Protein AF-A0A3A4TF77-F1 (afdb_monomer_lite)

Radius of gyration: 16.09 Å; chains: 1; bounding box: 40×48×28 Å

pLDDT: mean 83.29, std 14.41, range [40.38, 96.56]

Secondary structure (DSSP, 8-state):
-------GGGHHHHHHHHHH--SHHHHHHHHHHHHHHHS---HHHHHHHHTS-HHHHHHHHHHHHHTTT-------------STTT--

Sequence (88 aa):
MSRPASGKEVLESARRSLLKARTVSELRQAQAVFLPLEFGLSMDQVAASIGVSKGWACQLRRQFIRSGGTSIEKKGKRGGRRRENMSR

Structure (mmCIF, N/CA/C/O backbone):
data_AF-A0A3A4TF77-F1
#
_entry.id   AF-A0A3A4TF77-F1
#
loop_
_atom_site.group_PDB
_atom_site.id
_atom_site.type_symbol
_atom_site.label_atom_id
_atom_site.label_alt_id
_atom_site.label_comp_id
_atom_site.label_asym_id
_atom_site.label_entity_id
_atom_site.label_seq_id
_atom_site.pdbx_PDB_ins_code
_atom_site.Cartn_x
_atom_site.Cartn_y
_atom_site.Cartn_z
_atom_site.occupancy
_atom_site.B_iso_or_equiv
_atom_site.auth_seq_id
_atom_site.auth_comp_id
_atom_site.auth_asym_id
_atom_site.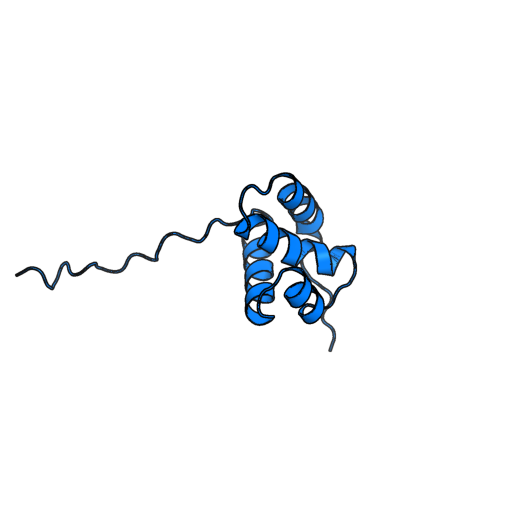auth_atom_id
_atom_site.pdbx_PDB_model_num
ATOM 1 N N . MET A 1 1 ? -14.499 -6.957 18.334 1.00 40.38 1 MET A N 1
ATOM 2 C CA . MET A 1 1 ? -13.615 -5.944 18.957 1.00 40.38 1 MET A CA 1
ATOM 3 C C . MET A 1 1 ? -12.762 -5.283 17.883 1.00 40.38 1 MET A C 1
ATOM 5 O O . MET A 1 1 ? -11.929 -5.958 17.286 1.00 40.38 1 MET A O 1
ATOM 9 N N . SER A 1 2 ? -13.009 -4.001 17.599 1.00 49.97 2 SER A N 1
ATOM 10 C CA . SER A 1 2 ? -12.211 -3.219 16.647 1.00 49.97 2 SER A CA 1
ATOM 11 C C . SER A 1 2 ? -10.893 -2.833 17.315 1.00 49.97 2 SER A C 1
ATOM 13 O O . SER A 1 2 ? -10.886 -2.090 18.292 1.00 49.97 2 SER A O 1
ATOM 15 N N . ARG A 1 3 ? -9.777 -3.400 16.851 1.00 57.62 3 ARG A N 1
ATOM 16 C CA . ARG A 1 3 ? -8.448 -2.958 17.287 1.00 57.62 3 ARG A CA 1
ATOM 17 C C . ARG A 1 3 ? -8.099 -1.692 16.500 1.00 57.62 3 ARG A C 1
ATOM 19 O O . ARG A 1 3 ? -8.199 -1.744 15.273 1.00 57.62 3 ARG A O 1
ATOM 26 N N . PRO A 1 4 ? -7.679 -0.590 17.149 1.00 58.19 4 PRO A N 1
ATOM 27 C CA . PRO A 1 4 ? -7.241 0.594 16.423 1.00 58.19 4 PRO A CA 1
ATOM 28 C C . PRO A 1 4 ? -6.099 0.222 15.472 1.00 58.19 4 PRO A C 1
ATOM 30 O O . PRO A 1 4 ? -5.234 -0.596 15.801 1.00 58.19 4 PRO A O 1
ATOM 33 N N . ALA A 1 5 ? -6.124 0.787 14.266 1.00 59.44 5 ALA A N 1
ATOM 34 C CA . ALA A 1 5 ? -5.119 0.513 13.251 1.00 59.44 5 ALA A CA 1
ATOM 35 C C . ALA A 1 5 ? -3.738 0.985 13.746 1.00 59.44 5 ALA A C 1
ATOM 37 O O . ALA A 1 5 ? -3.455 2.178 13.812 1.00 59.44 5 ALA A O 1
ATOM 38 N N . SER A 1 6 ? -2.875 0.036 14.113 1.00 67.19 6 SER A N 1
ATOM 39 C CA . SER A 1 6 ? -1.485 0.302 14.497 1.00 67.19 6 SER A CA 1
ATOM 40 C C . SER A 1 6 ? -0.641 0.726 13.290 1.00 67.19 6 SER A C 1
ATOM 42 O O . SER A 1 6 ? -0.948 0.340 12.161 1.00 67.19 6 SER A O 1
ATOM 44 N N . GLY A 1 7 ? 0.439 1.482 13.510 1.00 69.38 7 GLY A N 1
ATOM 45 C CA . GLY A 1 7 ? 1.349 1.906 12.436 1.00 69.38 7 GLY A C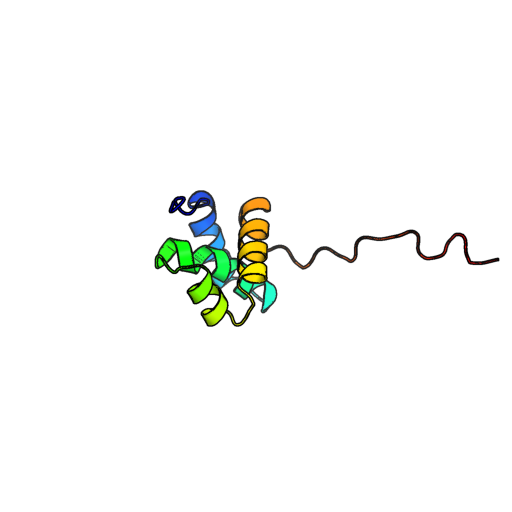A 1
ATOM 46 C C . GLY A 1 7 ? 1.129 3.328 11.915 1.00 69.38 7 GLY A C 1
ATOM 47 O O . GLY A 1 7 ? 1.514 3.616 10.788 1.00 69.38 7 GLY A O 1
ATOM 48 N N . LYS A 1 8 ? 0.554 4.235 12.719 1.00 76.56 8 LYS A N 1
ATOM 49 C CA . LYS A 1 8 ? 0.530 5.675 12.392 1.00 76.56 8 LYS A CA 1
ATOM 50 C C . LYS A 1 8 ? 1.936 6.245 12.152 1.00 76.56 8 LYS A C 1
ATOM 52 O O . LYS A 1 8 ? 2.106 7.093 11.290 1.00 76.56 8 LYS A O 1
ATOM 57 N N . GLU A 1 9 ? 2.942 5.714 12.843 1.00 84.69 9 GLU A N 1
ATOM 58 C CA . GLU A 1 9 ? 4.358 6.082 12.686 1.00 84.69 9 GLU A CA 1
ATOM 59 C C . GLU A 1 9 ? 4.882 5.890 11.253 1.00 84.69 9 GLU A C 1
ATOM 61 O O . GLU A 1 9 ? 5.732 6.646 10.794 1.00 84.69 9 GLU A O 1
ATOM 66 N N . VAL A 1 10 ? 4.347 4.910 10.514 1.00 86.81 10 VAL A N 1
ATOM 67 C CA . VAL A 1 10 ? 4.758 4.624 9.130 1.00 86.81 10 VAL A CA 1
ATOM 68 C C . VAL A 1 10 ? 3.845 5.270 8.084 1.00 86.81 10 VAL A C 1
ATOM 70 O O . VAL A 1 10 ? 4.034 5.023 6.894 1.00 86.81 10 VAL A O 1
ATOM 73 N N . LEU A 1 11 ? 2.882 6.109 8.486 1.00 90.06 11 LEU A N 1
ATOM 74 C CA . LEU A 1 11 ? 1.943 6.762 7.566 1.00 90.06 11 LEU A CA 1
ATOM 75 C C . LEU A 1 11 ? 2.666 7.679 6.572 1.00 90.06 11 LEU A C 1
ATOM 77 O O . LEU A 1 11 ? 2.491 7.545 5.362 1.00 90.06 11 LEU A O 1
ATOM 81 N N . GLU A 1 12 ? 3.536 8.553 7.076 1.00 90.88 12 GLU A N 1
ATOM 82 C CA . GLU A 1 12 ? 4.343 9.446 6.237 1.00 90.88 12 GLU A CA 1
ATOM 83 C C . GLU A 1 12 ? 5.276 8.660 5.311 1.00 90.88 12 GLU A C 1
ATOM 85 O O . GLU A 1 12 ? 5.445 8.996 4.137 1.00 90.88 12 GLU A O 1
ATOM 90 N N . SER A 1 13 ? 5.830 7.545 5.796 1.00 89.81 13 SER A N 1
ATOM 91 C CA . SER A 1 13 ? 6.640 6.664 4.956 1.00 89.81 13 SER A CA 1
ATOM 92 C C . SER A 1 13 ? 5.814 5.980 3.864 1.00 89.81 13 SER A C 1
ATOM 94 O O . SER A 1 13 ? 6.276 5.857 2.729 1.00 89.81 13 SER A O 1
ATOM 96 N N . ALA A 1 14 ? 4.575 5.577 4.163 1.00 91.00 14 ALA A N 1
ATOM 97 C CA . ALA A 1 14 ? 3.648 5.020 3.181 1.00 91.00 14 ALA A CA 1
ATOM 98 C C . ALA A 1 14 ? 3.298 6.056 2.107 1.00 91.00 14 ALA A C 1
ATOM 100 O O . ALA A 1 14 ? 3.386 5.746 0.920 1.00 91.00 14 ALA A O 1
ATOM 101 N N . ARG A 1 15 ? 3.008 7.302 2.500 1.00 93.81 15 ARG A N 1
ATOM 102 C CA . ARG A 1 15 ? 2.757 8.413 1.569 1.00 93.81 15 ARG A CA 1
ATOM 103 C C . ARG A 1 15 ? 3.956 8.662 0.651 1.00 93.81 15 ARG A C 1
ATOM 105 O O . ARG A 1 15 ? 3.802 8.715 -0.567 1.00 93.81 15 ARG A O 1
ATOM 112 N N . ARG A 1 16 ? 5.171 8.731 1.204 1.00 93.06 16 ARG A N 1
ATOM 113 C CA . ARG A 1 16 ? 6.410 8.865 0.411 1.00 93.06 16 ARG A CA 1
ATOM 114 C C . ARG A 1 16 ? 6.638 7.671 -0.515 1.00 93.06 16 ARG A C 1
ATOM 116 O O . ARG A 1 16 ? 7.081 7.856 -1.644 1.00 93.06 16 ARG A O 1
ATOM 123 N N . SER A 1 17 ? 6.338 6.461 -0.048 1.00 90.50 17 SER A N 1
ATOM 124 C CA . SER A 1 17 ? 6.490 5.234 -0.833 1.00 90.50 17 SER A CA 1
ATOM 125 C C . SER A 1 17 ? 5.505 5.177 -1.998 1.00 90.50 17 SER A C 1
ATOM 127 O O . SER A 1 17 ? 5.889 4.714 -3.061 1.00 90.50 17 SER A O 1
ATOM 129 N N . LEU A 1 18 ? 4.283 5.703 -1.848 1.00 91.69 18 LEU A N 1
ATOM 130 C CA . LEU A 1 18 ? 3.327 5.826 -2.956 1.00 91.69 18 LEU A CA 1
ATOM 131 C C . LEU A 1 18 ? 3.863 6.708 -4.083 1.00 91.69 18 LEU A C 1
ATOM 133 O O . LEU A 1 18 ? 3.770 6.328 -5.244 1.00 91.69 18 LEU A O 1
ATOM 137 N N . LEU A 1 19 ? 4.454 7.854 -3.737 1.00 91.94 19 LEU A N 1
ATOM 138 C CA . LEU A 1 19 ? 5.012 8.791 -4.717 1.00 91.94 19 LEU A CA 1
ATOM 139 C C . LEU A 1 19 ? 6.267 8.247 -5.412 1.00 91.94 19 LEU A C 1
ATOM 141 O O . LEU A 1 19 ? 6.551 8.612 -6.548 1.00 91.94 19 LEU A O 1
ATOM 145 N N . LYS A 1 20 ? 7.037 7.399 -4.722 1.00 91.75 20 LYS A N 1
ATOM 146 C CA . LYS A 1 20 ? 8.299 6.837 -5.227 1.00 91.75 20 LYS A CA 1
ATOM 147 C C . LYS A 1 20 ? 8.159 5.453 -5.860 1.00 91.75 20 LYS A C 1
ATOM 149 O O . LYS A 1 20 ? 9.138 4.975 -6.430 1.00 91.75 20 LYS A O 1
ATOM 154 N N . ALA A 1 21 ? 7.004 4.801 -5.725 1.00 90.25 21 ALA A N 1
ATOM 155 C CA . ALA A 1 21 ? 6.808 3.426 -6.163 1.00 90.25 21 ALA A CA 1
ATOM 156 C C . ALA A 1 21 ? 7.076 3.289 -7.664 1.00 90.25 21 ALA A C 1
ATOM 158 O O . ALA A 1 21 ? 6.474 3.984 -8.481 1.00 90.25 21 ALA A O 1
ATOM 159 N N . ARG A 1 22 ? 7.963 2.359 -8.025 1.00 90.12 22 ARG A N 1
ATOM 160 C CA . ARG A 1 22 ? 8.268 2.027 -9.425 1.00 90.12 22 ARG A CA 1
ATOM 161 C C . ARG A 1 22 ? 7.613 0.727 -9.858 1.00 90.12 22 ARG A C 1
ATOM 163 O O . ARG A 1 22 ? 7.380 0.519 -11.045 1.00 90.12 22 ARG A O 1
ATOM 170 N N . THR A 1 23 ? 7.300 -0.146 -8.902 1.00 90.69 23 THR A N 1
ATOM 171 C CA . THR A 1 23 ? 6.677 -1.443 -9.169 1.00 90.69 23 THR A CA 1
ATOM 172 C C . THR A 1 23 ? 5.253 -1.518 -8.625 1.00 90.69 23 THR A C 1
ATOM 174 O O . THR A 1 23 ? 4.911 -0.929 -7.598 1.00 90.69 23 THR A O 1
ATOM 177 N N . VAL A 1 24 ? 4.410 -2.325 -9.278 1.00 91.31 24 VAL A N 1
ATOM 178 C CA . VAL A 1 24 ? 3.036 -2.597 -8.812 1.00 91.31 24 VAL A CA 1
ATOM 179 C C . VAL A 1 24 ? 3.041 -3.204 -7.405 1.00 91.31 24 VAL A C 1
ATOM 181 O O . VAL A 1 24 ? 2.145 -2.938 -6.607 1.00 91.31 24 VAL A O 1
ATOM 184 N N . SER A 1 25 ? 4.051 -4.013 -7.073 1.00 89.06 25 SER A N 1
ATOM 185 C CA . SER A 1 25 ? 4.218 -4.568 -5.728 1.00 89.06 25 SER A CA 1
ATOM 186 C C . SER A 1 25 ? 4.456 -3.494 -4.673 1.00 89.06 25 SER A C 1
ATOM 188 O O . SER A 1 25 ? 3.792 -3.533 -3.639 1.00 89.06 25 SER A O 1
ATOM 190 N N . GLU A 1 26 ? 5.354 -2.542 -4.932 1.00 90.31 26 GLU A N 1
ATOM 191 C CA . GLU A 1 26 ? 5.628 -1.426 -4.016 1.00 90.31 26 GLU A CA 1
ATOM 192 C C . GLU A 1 26 ? 4.391 -0.556 -3.823 1.00 90.31 26 GLU A C 1
ATOM 194 O O . GLU A 1 26 ? 4.034 -0.233 -2.690 1.00 90.31 26 GLU A O 1
ATOM 199 N N . LEU A 1 27 ? 3.704 -0.232 -4.922 1.00 93.88 27 LEU A N 1
ATOM 200 C CA . LEU A 1 27 ? 2.493 0.578 -4.896 1.00 93.88 27 LEU A CA 1
ATOM 201 C C . LEU A 1 27 ? 1.403 -0.097 -4.057 1.00 93.88 27 LEU A C 1
ATOM 203 O O . LEU A 1 27 ? 0.888 0.506 -3.116 1.00 93.88 27 LEU A O 1
ATOM 207 N N . ARG A 1 28 ? 1.114 -1.379 -4.311 1.00 94.19 28 ARG A N 1
ATOM 208 C CA . ARG A 1 28 ? 0.126 -2.143 -3.530 1.00 94.19 28 ARG A CA 1
ATOM 209 C C . ARG A 1 28 ? 0.512 -2.254 -2.058 1.00 94.19 28 ARG A C 1
ATOM 211 O O . ARG A 1 28 ? -0.361 -2.228 -1.192 1.00 94.19 28 ARG A O 1
ATOM 218 N N . GLN A 1 29 ? 1.804 -2.388 -1.759 1.00 93.00 29 GLN A N 1
ATOM 219 C CA . GLN A 1 29 ? 2.288 -2.483 -0.387 1.00 93.00 29 GLN A CA 1
ATOM 220 C C . GLN A 1 29 ? 2.085 -1.172 0.382 1.00 93.00 29 GLN A C 1
ATOM 222 O O . GLN A 1 29 ? 1.586 -1.202 1.509 1.00 93.00 29 GLN A O 1
ATOM 227 N N . ALA A 1 30 ? 2.405 -0.036 -0.237 1.00 93.81 30 ALA A N 1
ATOM 228 C CA . ALA A 1 30 ? 2.192 1.280 0.352 1.00 93.81 30 ALA A CA 1
ATOM 229 C C . ALA A 1 30 ? 0.692 1.608 0.491 1.00 93.81 30 ALA A C 1
ATOM 231 O O . ALA A 1 30 ? 0.253 2.063 1.549 1.00 93.81 30 ALA A O 1
ATOM 232 N N . GLN A 1 31 ? -0.126 1.285 -0.519 1.00 94.69 31 GLN A N 1
ATOM 233 C CA . GLN A 1 31 ? -1.585 1.462 -0.478 1.00 94.69 31 GLN A CA 1
ATOM 234 C C . GLN A 1 31 ? -2.241 0.654 0.649 1.00 94.69 31 GLN A C 1
ATOM 236 O O . GLN A 1 31 ? -3.128 1.165 1.329 1.00 94.69 31 GLN A O 1
ATOM 241 N N . ALA A 1 32 ? -1.771 -0.573 0.905 1.00 95.00 32 ALA A N 1
ATOM 242 C CA . ALA A 1 32 ? -2.292 -1.427 1.975 1.00 95.00 32 ALA A CA 1
ATOM 243 C C . ALA A 1 32 ? -2.117 -0.835 3.389 1.00 95.00 32 ALA A C 1
ATOM 245 O O . ALA A 1 32 ? -2.747 -1.305 4.338 1.00 95.00 32 ALA A O 1
ATOM 246 N N . VAL A 1 33 ? -1.255 0.173 3.546 1.00 94.12 33 VAL A N 1
ATOM 247 C CA . VAL A 1 33 ? -1.002 0.881 4.809 1.00 94.12 33 VAL A CA 1
ATOM 248 C C . VAL A 1 33 ? -1.646 2.260 4.789 1.00 94.12 33 VAL A C 1
ATOM 250 O O . VAL A 1 33 ? -2.321 2.621 5.748 1.00 94.12 33 VAL A O 1
ATOM 253 N N . PHE A 1 34 ? -1.473 3.000 3.694 1.00 94.50 34 PHE A N 1
ATOM 254 C CA . PHE A 1 34 ? -1.964 4.365 3.547 1.00 94.50 34 PHE A CA 1
ATOM 255 C C . PHE A 1 34 ? -3.493 4.443 3.562 1.00 94.50 34 PHE A C 1
ATOM 257 O O . PHE A 1 34 ? -4.064 5.171 4.366 1.00 94.50 34 PHE A O 1
ATOM 264 N N . LEU A 1 35 ? -4.166 3.640 2.731 1.00 94.00 35 LEU A N 1
ATOM 265 C CA . LEU A 1 35 ? -5.618 3.695 2.563 1.00 94.00 35 LEU A CA 1
ATOM 266 C C . LEU A 1 35 ? -6.424 3.483 3.862 1.00 94.00 35 LEU A C 1
ATOM 268 O O . LEU A 1 35 ? -7.315 4.288 4.134 1.00 94.00 35 LEU A O 1
ATOM 272 N N . PRO A 1 36 ? -6.147 2.455 4.690 1.00 93.44 36 PRO A N 1
ATOM 273 C CA . PRO A 1 36 ? -6.893 2.267 5.933 1.00 93.44 36 PRO A CA 1
ATOM 274 C C . PRO A 1 36 ? -6.575 3.324 7.001 1.00 93.44 36 PRO A C 1
ATOM 276 O O . PRO A 1 36 ? -7.401 3.555 7.877 1.00 93.44 36 PRO A O 1
ATOM 279 N N . LEU A 1 37 ? -5.389 3.945 6.969 1.00 90.81 37 LEU A N 1
ATOM 280 C CA . LEU A 1 37 ? -4.973 4.928 7.976 1.00 90.81 37 LEU A CA 1
ATOM 281 C C . LEU A 1 37 ? -5.439 6.351 7.649 1.00 90.81 37 LEU A C 1
ATOM 283 O O . LEU A 1 37 ? -5.860 7.056 8.559 1.00 90.81 37 LEU A O 1
ATOM 287 N N . GLU A 1 38 ? -5.367 6.757 6.382 1.00 93.06 38 GLU A N 1
ATOM 288 C CA . GLU A 1 38 ? -5.775 8.094 5.934 1.00 93.06 38 GLU A CA 1
ATOM 289 C C . GLU A 1 38 ? -7.298 8.187 5.770 1.00 93.06 38 GLU A C 1
ATOM 291 O O . GLU A 1 38 ? -7.916 9.147 6.215 1.00 93.06 38 GLU A O 1
ATOM 296 N N . PHE A 1 39 ? -7.920 7.166 5.168 1.00 91.69 39 PHE A N 1
ATOM 297 C CA . PHE A 1 39 ? -9.338 7.202 4.788 1.00 91.69 39 PHE A CA 1
ATOM 298 C C . PHE A 1 39 ? -10.233 6.304 5.650 1.00 91.69 39 PHE A C 1
ATOM 300 O O . PHE A 1 39 ? -11.421 6.169 5.369 1.00 91.69 39 PHE A O 1
ATOM 307 N N . GLY A 1 40 ? -9.683 5.641 6.673 1.00 91.06 40 GLY A N 1
ATOM 308 C CA . GLY A 1 40 ? -10.459 4.780 7.572 1.00 91.06 40 GLY A CA 1
ATOM 309 C C . GLY A 1 40 ? -11.060 3.536 6.906 1.00 91.06 40 GLY A C 1
ATOM 310 O O . G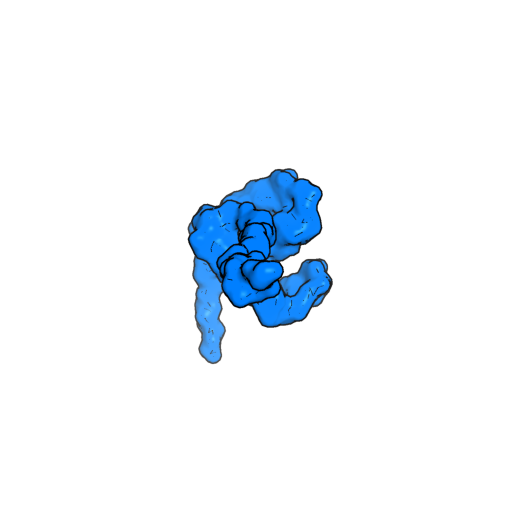LY A 1 40 ? -11.996 2.946 7.445 1.00 91.06 40 GLY A O 1
ATOM 311 N N . LEU A 1 41 ? -10.550 3.128 5.737 1.00 93.56 41 LEU A N 1
ATOM 312 C CA . LEU A 1 41 ? -11.075 1.973 5.009 1.00 93.56 41 LEU A CA 1
ATOM 313 C C . LEU A 1 41 ? -10.872 0.665 5.782 1.00 93.56 41 LEU A C 1
ATOM 315 O O . LEU A 1 41 ? -9.821 0.412 6.378 1.00 93.56 41 LEU A O 1
ATOM 319 N N . SER A 1 42 ? -11.861 -0.222 5.693 1.00 93.00 42 SER A N 1
ATOM 320 C CA . SER A 1 42 ? -11.713 -1.603 6.154 1.00 93.00 42 SER A CA 1
ATOM 321 C C . SER A 1 42 ? -10.737 -2.375 5.263 1.00 93.00 42 SER A C 1
ATOM 323 O O . SER A 1 42 ? -10.568 -2.078 4.080 1.00 93.00 42 SER A O 1
ATOM 325 N N . MET A 1 43 ? -10.119 -3.433 5.795 1.00 92.06 43 MET A N 1
ATOM 326 C CA . MET A 1 43 ? -9.197 -4.238 4.985 1.00 92.06 43 MET A CA 1
ATOM 327 C C . MET A 1 43 ? -9.871 -4.958 3.812 1.00 92.06 43 MET A C 1
ATOM 329 O O . MET A 1 43 ? -9.186 -5.262 2.839 1.00 92.06 43 MET A O 1
ATOM 333 N N . ASP A 1 44 ? -11.178 -5.217 3.883 1.00 95.06 44 ASP A N 1
ATOM 334 C CA . ASP A 1 44 ? -11.935 -5.784 2.762 1.00 95.06 44 ASP A CA 1
ATOM 335 C C . ASP A 1 44 ? -12.051 -4.773 1.614 1.00 95.06 44 ASP A C 1
ATOM 337 O O . ASP A 1 44 ? -11.756 -5.104 0.467 1.00 95.06 44 ASP A O 1
ATOM 341 N N . GLN A 1 45 ? -12.365 -3.515 1.936 1.00 95.56 45 GLN A N 1
ATOM 342 C CA . GLN A 1 45 ? -12.395 -2.421 0.961 1.00 95.56 45 GLN A CA 1
ATOM 343 C C . GLN A 1 45 ? -11.009 -2.159 0.369 1.00 95.56 45 GLN A C 1
ATOM 345 O O . GLN A 1 45 ? -10.868 -2.060 -0.844 1.00 95.56 45 GLN A O 1
ATOM 350 N N . VAL A 1 46 ? -9.966 -2.117 1.204 1.00 96.06 46 VAL A N 1
ATOM 351 C CA . VAL A 1 46 ? -8.582 -1.931 0.739 1.00 96.06 46 VAL A CA 1
ATOM 352 C C . VAL A 1 46 ? -8.178 -3.041 -0.230 1.00 96.06 46 VAL A C 1
ATOM 354 O O . VAL A 1 46 ? -7.593 -2.756 -1.271 1.00 96.06 46 VAL A O 1
ATOM 357 N N . ALA A 1 47 ? -8.491 -4.297 0.097 1.00 95.88 47 ALA A N 1
ATOM 358 C CA . ALA A 1 47 ? -8.179 -5.448 -0.741 1.00 95.88 47 ALA A CA 1
ATOM 359 C C . ALA A 1 47 ? -8.867 -5.365 -2.114 1.00 95.88 47 ALA A C 1
ATOM 361 O O . ALA A 1 47 ? -8.212 -5.602 -3.133 1.00 95.88 47 ALA A O 1
ATOM 362 N N . ALA A 1 48 ? -10.138 -4.951 -2.141 1.00 96.56 48 ALA A N 1
ATOM 363 C CA . ALA A 1 48 ? -10.877 -4.700 -3.374 1.00 96.56 48 ALA A CA 1
ATOM 364 C C . ALA A 1 48 ? -10.242 -3.570 -4.205 1.00 96.56 48 ALA A C 1
ATOM 366 O O . ALA A 1 48 ? -9.993 -3.763 -5.392 1.00 96.56 48 ALA A O 1
ATOM 367 N N . SER A 1 49 ? -9.889 -2.439 -3.582 1.00 94.62 49 SER A N 1
ATOM 368 C CA . SER A 1 49 ? -9.295 -1.288 -4.278 1.00 94.62 49 SER A CA 1
ATOM 369 C C . SER A 1 49 ? -7.935 -1.590 -4.913 1.00 94.62 49 SER A C 1
ATOM 371 O O . SER A 1 49 ? -7.631 -1.079 -5.986 1.00 94.62 49 SER A O 1
ATOM 373 N N . ILE A 1 50 ? -7.101 -2.414 -4.268 1.00 93.75 50 ILE A N 1
ATOM 374 C CA . ILE A 1 50 ? -5.764 -2.767 -4.787 1.00 93.75 50 ILE A CA 1
ATOM 375 C C . ILE A 1 50 ? -5.760 -4.035 -5.663 1.00 93.75 50 ILE A C 1
ATOM 377 O O . ILE A 1 50 ? -4.725 -4.378 -6.251 1.00 93.75 50 ILE A O 1
ATOM 381 N N . GLY A 1 51 ? -6.896 -4.740 -5.736 1.00 95.00 51 GLY A N 1
ATOM 382 C CA . GLY A 1 51 ? -7.093 -5.946 -6.543 1.00 95.00 51 GLY A CA 1
ATOM 383 C C . GLY A 1 51 ? -6.371 -7.187 -6.011 1.00 95.00 51 GLY A C 1
ATOM 384 O O . GLY A 1 51 ? -5.747 -7.914 -6.784 1.00 95.00 51 GLY A O 1
ATOM 385 N N . VAL A 1 52 ? -6.391 -7.424 -4.695 1.00 94.81 52 VAL A N 1
ATOM 386 C CA . VAL A 1 52 ? -5.786 -8.620 -4.071 1.00 94.81 52 VAL A CA 1
ATOM 387 C C . VAL A 1 52 ? -6.723 -9.233 -3.030 1.00 94.81 52 VAL A C 1
ATOM 389 O O . VAL A 1 52 ? -7.707 -8.625 -2.630 1.00 94.81 52 VAL A O 1
ATOM 392 N N . SER A 1 53 ? -6.418 -10.438 -2.542 1.00 96.31 53 SER A N 1
ATOM 393 C CA . SER A 1 53 ? -7.205 -11.039 -1.459 1.00 96.31 53 SER A CA 1
ATOM 394 C C . SER A 1 53 ? -6.987 -10.318 -0.121 1.00 96.31 53 SER A C 1
ATOM 396 O O . SER A 1 53 ? -5.897 -9.813 0.160 1.00 96.31 53 SER A O 1
ATOM 398 N N . LYS A 1 54 ? -7.993 -10.341 0.765 1.00 95.94 54 LYS A N 1
ATOM 399 C CA . LYS A 1 54 ? -7.906 -9.771 2.127 1.00 95.94 54 LYS A CA 1
ATOM 400 C C . LYS A 1 54 ? -6.663 -10.248 2.884 1.00 95.94 54 LYS A C 1
ATOM 402 O O . LYS A 1 54 ? -5.936 -9.451 3.476 1.00 95.94 54 LYS A O 1
ATOM 407 N N . GLY A 1 55 ? -6.395 -11.556 2.843 1.00 95.88 55 GLY A N 1
ATOM 408 C CA . GLY A 1 55 ? -5.224 -12.154 3.489 1.00 95.88 55 GLY A CA 1
ATOM 409 C C . GLY A 1 55 ? -3.909 -11.589 2.948 1.00 95.88 55 GLY A C 1
ATOM 410 O O . GLY A 1 55 ? -3.006 -11.274 3.728 1.00 95.88 55 GLY A O 1
ATOM 411 N N . TRP A 1 56 ? -3.832 -11.381 1.630 1.00 95.12 56 TRP A N 1
ATOM 412 C CA . TRP A 1 56 ? -2.665 -10.798 0.977 1.00 95.12 56 TRP A CA 1
ATOM 413 C C . TRP A 1 56 ? -2.480 -9.321 1.330 1.00 95.12 56 TRP A C 1
ATOM 415 O O . TRP A 1 56 ? -1.376 -8.915 1.686 1.00 95.12 56 TRP A O 1
ATOM 425 N N . ALA A 1 57 ? -3.556 -8.532 1.346 1.00 95.31 57 ALA A N 1
ATOM 426 C CA . ALA A 1 57 ? -3.517 -7.133 1.768 1.00 95.31 57 ALA A CA 1
ATOM 427 C C . ALA A 1 57 ? -3.033 -6.995 3.228 1.00 95.31 57 ALA A C 1
ATOM 429 O O . ALA A 1 57 ? -2.130 -6.211 3.528 1.00 95.31 57 ALA A O 1
ATOM 430 N N . CYS A 1 58 ? -3.538 -7.842 4.132 1.00 93.88 58 CYS A N 1
ATOM 431 C CA . CYS A 1 58 ? -3.061 -7.924 5.515 1.00 93.88 58 CYS A CA 1
ATOM 432 C C . CYS A 1 58 ? -1.580 -8.325 5.614 1.00 93.88 58 CYS A C 1
ATOM 434 O O . CYS A 1 58 ? -0.875 -7.901 6.535 1.00 93.88 58 CYS A O 1
ATOM 436 N N . GLN A 1 59 ? -1.091 -9.183 4.717 1.00 94.12 59 GLN A N 1
ATOM 437 C CA . GLN A 1 59 ? 0.320 -9.563 4.668 1.00 94.12 59 GLN A CA 1
A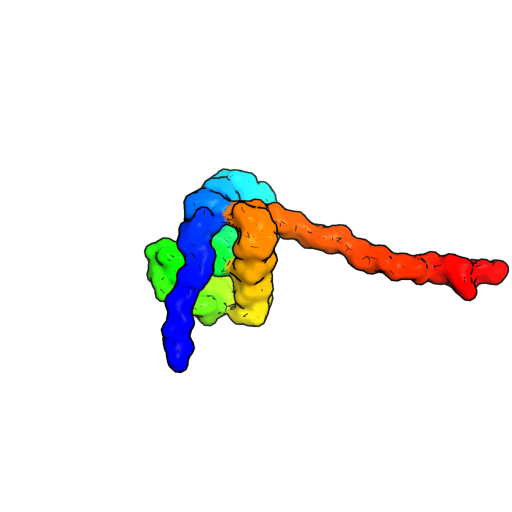TOM 438 C C . GLN A 1 59 ? 1.199 -8.405 4.184 1.00 94.12 59 GLN A C 1
ATOM 440 O O . GLN A 1 59 ? 2.205 -8.122 4.833 1.00 94.12 59 GLN A O 1
ATOM 445 N N . LEU A 1 60 ? 0.805 -7.712 3.113 1.00 93.25 60 LEU A N 1
ATOM 446 C CA . LEU A 1 60 ? 1.508 -6.540 2.583 1.00 93.25 60 LEU A CA 1
ATOM 447 C C . LEU A 1 60 ? 1.647 -5.445 3.647 1.00 93.25 60 LEU A C 1
ATOM 449 O O . LEU A 1 60 ? 2.758 -4.988 3.924 1.00 93.25 60 LEU A O 1
ATOM 453 N N . ARG A 1 61 ? 0.540 -5.118 4.324 1.00 92.62 61 ARG A N 1
ATOM 454 C CA . ARG A 1 61 ? 0.513 -4.155 5.431 1.00 92.62 61 ARG A CA 1
ATOM 455 C C . ARG A 1 61 ? 1.472 -4.548 6.556 1.00 92.62 61 ARG A C 1
ATOM 457 O O . ARG A 1 61 ? 2.276 -3.737 7.004 1.00 92.62 61 ARG A O 1
ATOM 464 N N . ARG A 1 62 ? 1.433 -5.811 6.999 1.00 92.12 62 ARG A N 1
ATOM 465 C CA . ARG A 1 62 ? 2.331 -6.318 8.054 1.00 92.12 62 ARG A CA 1
ATOM 466 C C . ARG A 1 62 ? 3.798 -6.289 7.643 1.00 92.12 62 ARG A C 1
ATOM 468 O O . ARG A 1 62 ? 4.645 -5.992 8.479 1.00 92.12 62 ARG A O 1
ATOM 475 N N . GLN A 1 63 ? 4.103 -6.617 6.390 1.00 90.62 63 GLN A N 1
ATOM 476 C CA . GLN A 1 63 ? 5.470 -6.566 5.879 1.00 90.62 63 GLN A CA 1
ATOM 477 C C . GLN A 1 63 ? 6.000 -5.135 5.889 1.00 90.62 63 GLN A C 1
ATOM 479 O O . GLN A 1 63 ? 7.084 -4.926 6.412 1.00 90.62 63 GLN A O 1
ATOM 484 N N . PHE A 1 64 ? 5.209 -4.170 5.413 1.00 90.88 64 PHE A N 1
ATOM 485 C CA . PHE A 1 64 ? 5.596 -2.758 5.381 1.00 90.88 64 PHE A CA 1
ATOM 486 C C . PHE A 1 64 ? 5.844 -2.170 6.776 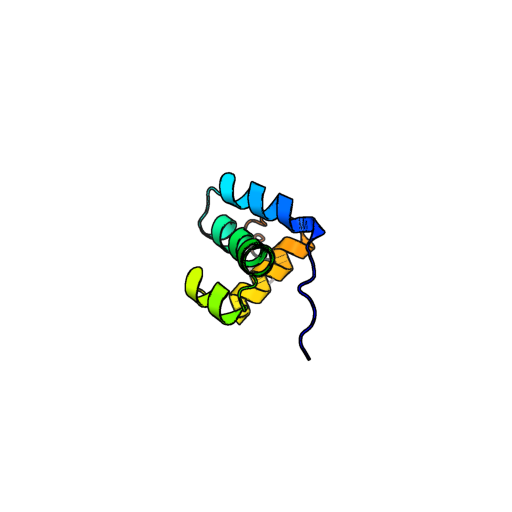1.00 90.88 64 PHE A C 1
ATOM 488 O O . PHE A 1 64 ? 6.823 -1.465 7.001 1.00 90.88 64 PHE A O 1
ATOM 495 N N . ILE A 1 65 ? 4.974 -2.490 7.740 1.00 89.56 65 ILE A N 1
ATOM 496 C CA . ILE A 1 65 ? 5.162 -2.060 9.133 1.00 89.56 65 ILE A CA 1
ATOM 497 C C . ILE A 1 65 ? 6.441 -2.686 9.708 1.00 89.56 65 ILE A C 1
ATOM 499 O O . ILE A 1 65 ? 7.232 -2.002 10.350 1.00 89.56 65 ILE A O 1
ATOM 503 N N . ARG A 1 66 ? 6.686 -3.978 9.447 1.00 88.50 66 ARG A N 1
ATOM 504 C CA . ARG A 1 66 ? 7.875 -4.684 9.950 1.00 88.50 66 ARG A CA 1
ATOM 505 C C . ARG A 1 66 ? 9.184 -4.161 9.355 1.00 88.50 66 ARG A C 1
ATOM 507 O O . ARG A 1 66 ? 10.209 -4.255 10.015 1.00 88.50 66 ARG A O 1
ATOM 514 N N . SER A 1 67 ? 9.172 -3.640 8.134 1.00 86.62 67 SER A N 1
ATOM 515 C CA . SER A 1 67 ? 10.345 -3.022 7.506 1.00 86.62 67 SER A CA 1
ATOM 516 C C . SER A 1 67 ? 10.538 -1.550 7.872 1.00 86.62 67 SER A C 1
ATOM 518 O O . SER A 1 67 ? 11.300 -0.854 7.203 1.00 86.62 67 SER A O 1
ATOM 520 N N . GLY A 1 68 ? 9.841 -1.049 8.897 1.00 85.69 68 GLY A N 1
ATOM 521 C CA . GLY A 1 68 ? 9.967 0.344 9.322 1.00 85.69 68 GLY A CA 1
ATOM 522 C C . GLY A 1 68 ? 9.455 1.335 8.275 1.00 85.69 68 GLY A C 1
ATOM 523 O O . GLY A 1 68 ? 9.937 2.458 8.203 1.00 85.69 68 GLY A O 1
ATOM 524 N N . GLY A 1 69 ? 8.506 0.921 7.429 1.00 82.56 69 GLY A N 1
ATOM 525 C CA . GLY A 1 69 ? 7.920 1.781 6.405 1.00 82.56 69 GLY A CA 1
ATOM 526 C C . GLY A 1 69 ? 8.670 1.806 5.075 1.00 82.56 69 GLY A C 1
ATOM 527 O O . GLY A 1 69 ?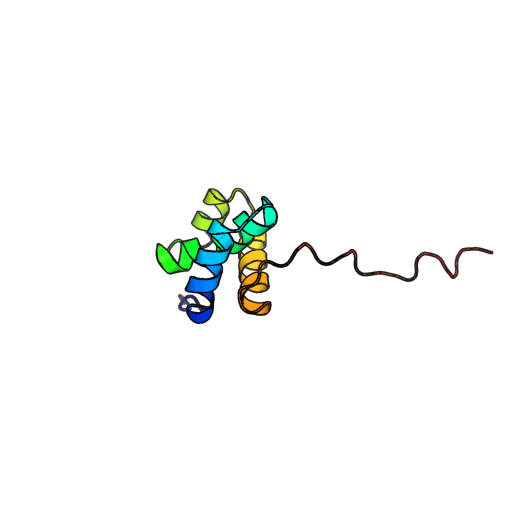 8.419 2.690 4.259 1.00 82.56 69 GLY A O 1
ATOM 528 N N . THR A 1 70 ? 9.577 0.860 4.836 1.00 81.75 70 THR A N 1
ATOM 529 C CA . THR A 1 70 ? 10.216 0.685 3.526 1.00 81.75 70 THR A CA 1
ATOM 530 C C . THR A 1 70 ? 9.502 -0.407 2.735 1.00 81.75 70 THR A C 1
ATOM 532 O O . THR A 1 70 ? 9.215 -1.485 3.266 1.00 81.75 70 THR A O 1
ATOM 535 N N . SER A 1 71 ? 9.180 -0.148 1.466 1.00 71.94 71 SER A N 1
ATOM 536 C CA . SER A 1 71 ? 8.657 -1.200 0.592 1.00 71.94 71 SER A CA 1
ATOM 537 C C . SER A 1 71 ? 9.713 -2.289 0.437 1.00 71.94 71 SER A C 1
ATOM 539 O O . SER A 1 71 ? 10.866 -2.013 0.114 1.00 71.94 71 SER A O 1
ATOM 541 N N . ILE A 1 72 ? 9.321 -3.530 0.712 1.00 68.88 72 ILE A N 1
ATOM 542 C CA . ILE A 1 72 ? 10.223 -4.674 0.624 1.00 68.88 72 ILE A CA 1
ATOM 543 C C . ILE A 1 72 ? 10.016 -5.268 -0.763 1.00 68.88 72 ILE A C 1
ATOM 545 O O . ILE A 1 72 ? 8.949 -5.824 -1.035 1.00 68.88 72 ILE A O 1
ATOM 549 N N . GLU A 1 73 ? 11.026 -5.202 -1.630 1.00 63.69 73 GLU A N 1
ATOM 550 C CA . GLU A 1 73 ? 11.044 -6.080 -2.800 1.00 63.69 73 GLU A CA 1
ATOM 551 C C . GLU A 1 73 ? 10.898 -7.528 -2.335 1.00 63.69 73 GLU A C 1
ATOM 553 O O . GLU A 1 73 ? 11.456 -7.914 -1.303 1.00 63.69 73 GLU A O 1
ATOM 558 N N . LYS A 1 74 ? 10.116 -8.334 -3.071 1.00 61.38 74 LYS A N 1
ATOM 559 C CA . LYS A 1 74 ? 9.873 -9.744 -2.729 1.00 61.38 74 LYS A CA 1
ATOM 560 C C . LYS A 1 74 ? 11.202 -10.385 -2.340 1.00 61.38 74 LYS A C 1
ATOM 562 O O . LYS A 1 74 ? 12.069 -10.536 -3.196 1.00 61.38 74 LYS A O 1
ATOM 567 N N . LYS A 1 75 ? 11.340 -10.754 -1.054 1.00 58.56 75 LYS A N 1
ATOM 568 C CA . LYS A 1 75 ? 12.536 -11.437 -0.544 1.00 58.56 75 LYS A CA 1
ATOM 569 C C . LYS A 1 75 ? 12.931 -12.506 -1.557 1.00 58.56 75 LYS A C 1
ATOM 571 O O . LYS A 1 75 ? 12.079 -13.319 -1.934 1.00 58.56 75 LYS A O 1
ATOM 576 N N . GLY A 1 76 ? 14.191 -12.476 -1.995 1.00 57.62 76 GLY A N 1
ATOM 577 C CA . GLY A 1 76 ? 14.742 -13.492 -2.885 1.00 57.62 76 GLY A CA 1
ATOM 578 C C . GLY A 1 76 ? 14.369 -14.887 -2.383 1.00 57.62 76 GLY A C 1
ATOM 579 O O . GLY A 1 76 ? 14.224 -15.092 -1.171 1.00 57.62 76 GLY A O 1
ATOM 580 N N . LYS A 1 77 ? 14.138 -15.827 -3.314 1.00 59.53 77 LYS A N 1
ATOM 581 C CA . LYS A 1 77 ? 13.741 -17.207 -2.985 1.00 59.53 77 LYS A CA 1
ATOM 582 C C . LYS A 1 77 ? 14.600 -17.695 -1.818 1.00 59.53 77 LYS A C 1
ATOM 584 O O . LYS A 1 77 ? 15.821 -17.717 -1.949 1.00 59.53 77 LYS A O 1
ATOM 589 N N . ARG A 1 78 ? 13.969 -18.062 -0.693 1.00 59.88 78 ARG A N 1
ATOM 590 C CA . ARG A 1 78 ? 14.663 -18.698 0.435 1.00 59.88 78 ARG A CA 1
ATOM 591 C C . ARG A 1 78 ? 15.452 -19.875 -0.138 1.00 59.88 78 ARG A C 1
ATOM 593 O O . ARG A 1 78 ? 14.852 -20.810 -0.664 1.00 59.88 78 ARG A O 1
ATOM 600 N N . GLY A 1 79 ? 16.778 -19.762 -0.141 1.00 61.00 79 GLY A N 1
ATOM 601 C CA . GLY A 1 79 ? 17.655 -20.796 -0.668 1.00 61.00 79 GLY A CA 1
ATOM 602 C C . GLY A 1 79 ? 17.495 -22.060 0.167 1.00 61.00 79 GLY A C 1
ATOM 603 O O . GLY A 1 79 ? 17.673 -22.021 1.379 1.00 61.00 79 GLY A O 1
ATOM 604 N N . GLY A 1 80 ? 17.117 -23.161 -0.476 1.00 70.94 80 GLY A N 1
ATOM 605 C CA . GLY A 1 80 ? 17.348 -24.503 0.055 1.00 70.94 80 GLY A CA 1
ATOM 606 C C . GLY A 1 80 ? 18.652 -25.060 -0.511 1.00 70.94 80 GLY A C 1
ATOM 607 O O . GLY A 1 80 ? 19.136 -24.552 -1.526 1.00 70.94 80 GLY A O 1
ATOM 608 N N . ARG A 1 81 ? 19.188 -26.123 0.106 1.00 66.69 81 ARG A N 1
ATOM 609 C CA . ARG A 1 81 ? 20.271 -26.936 -0.474 1.00 66.69 81 ARG A CA 1
ATOM 610 C C . ARG A 1 81 ? 19.789 -27.460 -1.822 1.00 66.69 81 ARG A C 1
ATOM 612 O O . ARG A 1 81 ? 18.988 -28.394 -1.886 1.00 66.69 81 ARG A O 1
ATOM 619 N N . ARG A 1 82 ? 20.183 -26.801 -2.911 1.00 63.72 82 ARG A N 1
ATOM 620 C CA . ARG A 1 82 ? 19.777 -27.174 -4.266 1.00 63.72 82 ARG A CA 1
ATOM 621 C C . ARG A 1 82 ? 20.522 -28.441 -4.640 1.00 63.72 82 ARG A C 1
ATOM 623 O O . ARG A 1 82 ? 21.544 -28.374 -5.300 1.00 63.72 82 ARG A O 1
ATOM 630 N N . ARG A 1 83 ? 19.987 -29.590 -4.229 1.00 63.88 83 ARG A N 1
ATOM 631 C CA . ARG A 1 83 ? 20.398 -30.898 -4.749 1.00 63.88 83 ARG A CA 1
ATOM 632 C C . ARG A 1 83 ? 21.892 -31.226 -4.580 1.00 63.88 83 ARG A C 1
ATOM 634 O O . ARG A 1 83 ? 22.351 -32.141 -5.242 1.00 63.88 83 ARG A O 1
ATOM 641 N N . GLU A 1 84 ? 22.616 -30.559 -3.678 1.00 62.50 84 GLU A N 1
ATOM 642 C CA . GLU A 1 84 ? 24.037 -30.852 -3.392 1.00 62.50 84 GLU A CA 1
ATOM 643 C C . GLU A 1 84 ? 24.249 -32.318 -2.976 1.00 62.50 84 GLU A C 1
ATOM 645 O O . GLU A 1 84 ? 25.281 -32.902 -3.267 1.00 62.50 84 GLU A O 1
ATOM 650 N N . ASN A 1 85 ? 23.224 -32.951 -2.392 1.00 62.69 85 ASN A N 1
ATOM 651 C CA . ASN A 1 85 ? 23.236 -34.371 -2.024 1.00 62.69 85 ASN A CA 1
ATOM 652 C C . ASN A 1 85 ? 22.649 -35.303 -3.109 1.00 62.69 85 ASN A C 1
ATOM 654 O O . ASN A 1 85 ? 22.426 -36.479 -2.839 1.00 62.69 85 ASN A O 1
ATOM 658 N N . MET A 1 86 ? 22.301 -34.782 -4.291 1.00 62.78 86 MET A N 1
ATOM 659 C CA . MET A 1 86 ? 21.676 -35.542 -5.388 1.00 62.78 86 MET A CA 1
ATOM 660 C C . MET A 1 86 ? 22.471 -35.503 -6.701 1.00 62.78 86 MET A C 1
ATOM 662 O O . MET A 1 86 ? 22.034 -36.103 -7.679 1.00 62.78 86 MET A O 1
ATOM 666 N N . SER A 1 87 ? 23.622 -34.832 -6.749 1.00 62.19 87 SER A N 1
ATOM 667 C CA . SER A 1 87 ? 24.622 -35.035 -7.801 1.00 62.19 87 SER A CA 1
ATOM 668 C C . SER A 1 87 ? 25.583 -36.127 -7.339 1.00 62.19 87 SER A C 1
ATOM 670 O O . SER A 1 87 ? 26.422 -35.877 -6.472 1.00 62.19 87 SER A O 1
ATOM 672 N N . ARG A 1 88 ? 25.388 -37.338 -7.861 1.00 61.06 88 ARG A N 1
ATOM 673 C CA . ARG A 1 88 ? 26.312 -38.463 -7.711 1.00 61.06 88 ARG A CA 1
ATOM 674 C C . ARG A 1 88 ? 27.260 -38.503 -8.900 1.00 61.06 88 ARG A C 1
ATOM 676 O O . ARG A 1 88 ? 26.788 -38.149 -10.003 1.00 61.06 88 ARG A O 1
#

Foldseek 3Di:
DDDPDPDPQLQVLLVVQCVVPPDLQSNLLSLLQNVCVVPVDDLCVSCVVSVHDSVVSVVSPVVCVVVVSDRDDDPPPPDDPPCPVPDD